Protein AF-L1KTN6-F1 (afdb_monomer_lite)

Structure (mmCIF, N/CA/C/O backbone):
data_AF-L1KTN6-F1
#
_entry.id   AF-L1KTN6-F1
#
loop_
_atom_site.group_PDB
_atom_site.id
_atom_site.type_symbol
_atom_site.label_atom_id
_atom_site.label_alt_id
_atom_site.label_comp_id
_atom_site.label_asym_id
_atom_site.label_entity_id
_atom_site.label_seq_id
_atom_site.pdbx_PDB_ins_code
_atom_site.Cartn_x
_atom_site.Cartn_y
_atom_site.Cartn_z
_atom_site.occupancy
_atom_site.B_iso_or_equiv
_atom_site.auth_seq_id
_atom_site.auth_comp_id
_atom_site.auth_asym_id
_atom_site.auth_atom_id
_atom_site.pdbx_PDB_model_num
ATOM 1 N N . MET A 1 1 ? 33.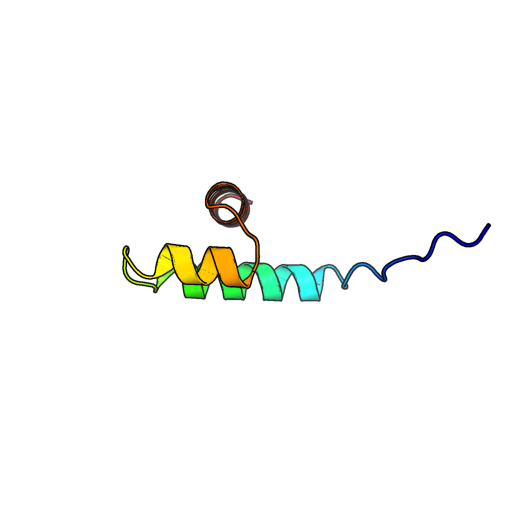533 -12.736 -13.373 1.00 38.34 1 MET A N 1
ATOM 2 C CA . MET A 1 1 ? 32.848 -12.652 -12.064 1.00 38.34 1 MET A CA 1
ATOM 3 C C . MET A 1 1 ? 31.375 -12.401 -12.326 1.00 38.34 1 MET A C 1
ATOM 5 O O . MET A 1 1 ? 31.035 -11.360 -12.872 1.00 38.34 1 MET A O 1
ATOM 9 N N . LYS A 1 2 ? 30.519 -13.395 -12.084 1.00 45.47 2 LYS A N 1
ATOM 10 C CA . LYS A 1 2 ? 29.099 -13.322 -12.440 1.00 45.47 2 LYS A CA 1
ATOM 11 C C . LYS A 1 2 ? 28.420 -12.511 -11.340 1.00 45.47 2 LYS A C 1
ATOM 13 O O . LYS A 1 2 ? 28.256 -13.020 -10.239 1.00 45.47 2 LYS A O 1
ATOM 18 N N . ARG A 1 3 ? 28.130 -11.230 -11.598 1.00 47.81 3 ARG A N 1
ATOM 19 C CA . ARG A 1 3 ? 27.170 -10.490 -10.773 1.00 47.81 3 ARG A CA 1
ATOM 20 C C . ARG A 1 3 ? 25.898 -11.322 -10.820 1.00 47.81 3 ARG A C 1
ATOM 22 O O . ARG A 1 3 ? 25.338 -11.488 -11.900 1.00 47.81 3 ARG A O 1
ATOM 29 N N . THR A 1 4 ? 25.516 -11.907 -9.693 1.00 50.75 4 THR A N 1
ATOM 30 C CA . THR A 1 4 ? 24.188 -12.477 -9.501 1.00 50.75 4 THR A CA 1
ATOM 31 C C . THR A 1 4 ? 23.213 -11.343 -9.776 1.00 50.75 4 THR A C 1
ATOM 33 O O . THR A 1 4 ? 22.995 -10.484 -8.927 1.00 50.75 4 THR A O 1
ATOM 36 N N . LEU A 1 5 ? 22.729 -11.267 -11.015 1.00 55.69 5 LEU A N 1
ATOM 37 C CA . LEU A 1 5 ? 21.580 -10.461 -11.369 1.00 55.69 5 LEU A CA 1
ATOM 38 C C . LEU A 1 5 ? 20.447 -11.078 -10.563 1.00 55.69 5 LEU A C 1
ATOM 40 O O . LEU A 1 5 ? 19.892 -12.105 -10.944 1.00 55.69 5 LEU A O 1
ATOM 44 N N . VAL A 1 6 ? 20.165 -10.493 -9.398 1.00 61.59 6 VAL A N 1
ATOM 45 C CA . VAL A 1 6 ? 18.814 -10.538 -8.853 1.00 61.59 6 VAL A CA 1
ATOM 46 C C . VAL A 1 6 ? 17.973 -10.036 -10.013 1.00 61.59 6 VAL A C 1
ATOM 48 O O . VAL A 1 6 ? 18.117 -8.871 -10.388 1.00 61.59 6 VAL A O 1
ATOM 51 N N . LEU A 1 7 ? 17.264 -10.951 -10.679 1.00 57.81 7 LEU A N 1
ATOM 52 C CA . LEU A 1 7 ? 16.333 -10.637 -11.751 1.00 57.81 7 LEU A CA 1
ATOM 53 C C . LEU A 1 7 ? 15.450 -9.532 -11.181 1.00 57.81 7 LEU A C 1
ATOM 55 O O . LEU A 1 7 ? 14.675 -9.785 -10.259 1.00 57.81 7 LEU A O 1
ATOM 59 N N . GLN A 1 8 ? 15.690 -8.287 -11.597 1.00 57.25 8 GLN A N 1
ATOM 60 C CA . GLN A 1 8 ? 14.829 -7.211 -11.151 1.00 57.25 8 GLN A CA 1
ATOM 61 C C . GLN A 1 8 ? 13.463 -7.542 -11.740 1.00 57.25 8 GLN A C 1
ATOM 63 O O . GLN A 1 8 ? 13.410 -7.831 -12.938 1.00 57.25 8 GLN A O 1
ATOM 68 N N . PRO A 1 9 ? 12.406 -7.588 -10.916 1.00 69.25 9 PRO A N 1
ATOM 69 C CA . PRO A 1 9 ? 11.081 -7.931 -11.406 1.00 69.25 9 PRO A CA 1
ATOM 70 C C . PRO A 1 9 ? 10.714 -6.991 -12.546 1.00 69.25 9 PRO A C 1
ATOM 72 O O . PRO A 1 9 ? 11.109 -5.813 -12.530 1.00 69.25 9 PRO A O 1
ATOM 75 N N . ASP A 1 10 ? 9.981 -7.514 -13.526 1.00 78.69 10 ASP A N 1
ATOM 76 C CA . ASP A 1 10 ? 9.602 -6.748 -14.701 1.00 78.69 10 ASP A CA 1
ATOM 77 C C . ASP A 1 10 ? 8.896 -5.447 -14.265 1.00 78.69 10 ASP A C 1
ATOM 79 O O . ASP A 1 10 ? 8.159 -5.435 -13.270 1.00 78.69 10 ASP A O 1
ATOM 83 N N . PRO A 1 11 ? 9.092 -4.312 -14.965 1.00 79.50 11 PRO A N 1
ATOM 84 C CA . PRO A 1 11 ? 8.540 -3.023 -14.537 1.00 79.50 11 PRO A CA 1
ATOM 85 C C . PRO A 1 11 ? 7.019 -3.048 -14.325 1.00 79.50 11 PRO A C 1
ATOM 87 O O . PRO A 1 11 ? 6.497 -2.359 -13.448 1.00 79.50 11 PRO A O 1
ATOM 90 N N . ALA A 1 12 ? 6.311 -3.880 -15.094 1.00 81.81 12 ALA A N 1
ATOM 91 C CA . ALA A 1 12 ? 4.877 -4.099 -14.948 1.00 81.81 12 ALA A CA 1
ATOM 92 C C . ALA A 1 12 ? 4.523 -4.795 -13.621 1.00 81.81 12 ALA A C 1
ATOM 94 O O . ALA A 1 12 ? 3.571 -4.397 -12.950 1.00 81.81 12 ALA A O 1
ATOM 95 N N . GLU A 1 13 ? 5.312 -5.781 -13.194 1.00 82.19 13 GLU A N 1
ATOM 96 C CA . GLU A 1 13 ? 5.119 -6.466 -11.913 1.00 82.19 13 GLU A CA 1
ATOM 97 C C . GLU A 1 13 ? 5.393 -5.524 -10.738 1.00 82.19 13 GLU A C 1
ATOM 99 O O . GLU A 1 13 ? 4.663 -5.531 -9.746 1.00 82.19 13 GLU A O 1
ATOM 104 N N . GLN A 1 14 ? 6.389 -4.641 -10.875 1.00 87.62 14 GLN A N 1
ATOM 105 C CA . GLN A 1 14 ? 6.651 -3.591 -9.889 1.00 87.62 14 GLN A CA 1
ATOM 106 C C . GLN A 1 14 ? 5.506 -2.582 -9.800 1.00 87.62 14 GLN A C 1
ATOM 108 O O . GLN A 1 14 ? 5.147 -2.170 -8.697 1.00 87.62 14 GLN A O 1
ATOM 113 N N . ALA A 1 15 ? 4.918 -2.181 -10.929 1.00 89.69 15 ALA A N 1
ATOM 114 C CA . ALA A 1 15 ? 3.781 -1.265 -10.940 1.00 89.69 15 ALA A CA 1
ATOM 115 C C . ALA A 1 15 ? 2.563 -1.879 -10.233 1.00 89.69 15 ALA A C 1
ATOM 117 O O . ALA A 1 15 ? 1.987 -1.254 -9.342 1.00 89.69 15 ALA A O 1
ATOM 118 N N . VAL A 1 16 ? 2.224 -3.133 -10.553 1.00 91.56 16 VAL A N 1
ATOM 119 C CA . VAL A 1 16 ? 1.128 -3.865 -9.893 1.00 91.56 16 VAL A CA 1
ATOM 120 C C . VAL A 1 16 ? 1.398 -4.030 -8.397 1.00 91.56 16 VAL A C 1
ATOM 122 O O . VAL A 1 16 ? 0.501 -3.816 -7.580 1.00 91.56 16 VAL A O 1
ATOM 125 N N . TYR A 1 17 ? 2.638 -4.350 -8.018 1.00 92.50 17 TYR A N 1
ATOM 126 C CA . TYR A 1 17 ? 3.042 -4.433 -6.618 1.00 92.50 17 TYR A CA 1
ATOM 127 C C . TYR A 1 17 ? 2.827 -3.103 -5.882 1.00 92.50 17 TYR A C 1
ATOM 129 O O . TYR A 1 17 ? 2.147 -3.081 -4.855 1.00 92.50 17 TYR A O 1
ATOM 137 N N . LYS A 1 18 ? 3.342 -1.991 -6.422 1.00 92.75 18 LYS A N 1
ATOM 138 C CA . LYS A 1 18 ? 3.205 -0.656 -5.817 1.00 92.75 18 LYS A CA 1
ATOM 139 C C . LYS A 1 18 ? 1.739 -0.260 -5.663 1.00 92.75 18 LYS A C 1
ATOM 141 O O . LYS A 1 18 ? 1.345 0.164 -4.580 1.00 92.75 18 LYS A O 1
ATOM 146 N N . LEU A 1 19 ? 0.923 -0.469 -6.699 1.00 93.94 19 LEU A N 1
ATOM 147 C CA . LEU A 1 19 ? -0.511 -0.166 -6.666 1.00 93.94 19 LEU A CA 1
ATOM 148 C C . LEU A 1 19 ? -1.244 -0.973 -5.591 1.00 93.94 19 LEU A C 1
ATOM 150 O O . LEU A 1 19 ? -2.017 -0.404 -4.822 1.00 93.94 19 LEU A O 1
ATOM 154 N N . ARG A 1 20 ? -0.963 -2.278 -5.482 1.00 95.00 20 ARG A N 1
ATOM 155 C CA . ARG A 1 20 ? -1.556 -3.131 -4.444 1.00 95.00 20 ARG A CA 1
ATOM 156 C C . ARG A 1 20 ? -1.219 -2.626 -3.041 1.00 95.00 20 ARG A C 1
ATOM 158 O O . ARG A 1 20 ? -2.109 -2.543 -2.199 1.00 95.00 20 ARG A O 1
ATOM 165 N N . ILE A 1 21 ? 0.044 -2.275 -2.794 1.00 94.12 21 ILE A N 1
ATOM 166 C CA . ILE A 1 21 ? 0.478 -1.784 -1.480 1.00 94.12 21 ILE A CA 1
ATOM 167 C C . ILE A 1 21 ? -0.121 -0.410 -1.163 1.00 94.12 21 ILE A C 1
ATOM 169 O O . ILE A 1 21 ? -0.552 -0.198 -0.034 1.00 94.12 21 ILE A O 1
ATOM 173 N N . VAL A 1 22 ? -0.185 0.510 -2.131 1.00 94.38 22 VAL A N 1
ATOM 174 C CA . VAL A 1 22 ? -0.827 1.823 -1.939 1.00 94.38 22 VAL A CA 1
ATOM 175 C C . VAL A 1 22 ? -2.310 1.651 -1.604 1.00 94.38 22 VAL A C 1
ATOM 177 O O . VAL A 1 22 ? -2.778 2.273 -0.655 1.00 94.38 22 VAL A O 1
ATOM 180 N N . ALA A 1 23 ? -3.026 0.766 -2.304 1.00 95.56 23 ALA A N 1
ATOM 181 C CA . ALA A 1 23 ? -4.438 0.495 -2.035 1.00 95.56 23 ALA A CA 1
ATOM 182 C C . ALA A 1 23 ? -4.669 -0.124 -0.642 1.00 95.56 23 ALA A C 1
ATOM 184 O O . ALA A 1 23 ? -5.537 0.335 0.099 1.00 95.56 23 ALA A O 1
ATOM 185 N N . GLU A 1 24 ? -3.867 -1.124 -0.255 1.00 95.12 24 GLU A N 1
ATOM 186 C CA . GLU A 1 24 ? -3.938 -1.745 1.079 1.00 95.12 24 GLU A CA 1
ATOM 187 C C . GLU A 1 24 ? -3.607 -0.721 2.179 1.00 95.12 24 GLU A C 1
ATOM 189 O O . GLU A 1 24 ? -4.300 -0.635 3.192 1.00 95.12 24 GLU A O 1
ATOM 194 N N . TYR A 1 25 ? -2.579 0.107 1.961 1.00 94.75 25 TYR A N 1
ATOM 195 C CA . TYR A 1 25 ? -2.173 1.156 2.891 1.00 94.75 25 TYR A CA 1
ATOM 196 C C . TYR A 1 25 ? -3.232 2.252 3.044 1.00 94.75 25 TYR A C 1
ATOM 198 O O . TYR A 1 25 ? -3.441 2.744 4.156 1.00 94.75 25 TYR A O 1
ATOM 206 N N . ASP A 1 26 ? -3.876 2.669 1.954 1.00 93.81 26 ASP A N 1
ATOM 207 C CA . ASP A 1 26 ? -4.894 3.719 1.972 1.00 93.81 26 ASP A CA 1
ATOM 208 C C . ASP A 1 26 ? -6.150 3.263 2.725 1.00 93.81 26 ASP A C 1
ATOM 210 O O . ASP A 1 26 ? -6.572 3.941 3.666 1.00 93.81 26 ASP A O 1
ATOM 214 N N . ALA A 1 27 ? -6.638 2.056 2.413 1.00 95.62 27 ALA A N 1
ATOM 215 C CA . ALA A 1 27 ? -7.817 1.452 3.034 1.00 95.62 27 ALA A CA 1
ATOM 216 C C . ALA A 1 27 ? -7.623 1.082 4.517 1.00 95.62 27 ALA A C 1
ATOM 218 O O . ALA A 1 27 ? -8.600 0.958 5.258 1.00 95.62 27 ALA A O 1
ATOM 219 N N . ALA A 1 28 ? -6.379 0.901 4.969 1.00 94.75 28 ALA A N 1
ATOM 220 C CA . ALA A 1 28 ? -6.102 0.487 6.336 1.00 94.75 28 ALA A CA 1
ATOM 221 C C . ALA A 1 28 ? -6.420 1.578 7.383 1.00 94.75 28 ALA A C 1
ATOM 223 O O . ALA A 1 28 ? -6.060 2.753 7.205 1.00 94.75 28 ALA A O 1
ATOM 224 N N . PRO A 1 29 ? -6.985 1.193 8.545 1.00 93.56 29 PRO A N 1
ATOM 225 C CA . PRO A 1 29 ? -7.078 2.050 9.722 1.00 93.56 29 PRO A CA 1
ATOM 226 C C . PRO A 1 29 ? -5.711 2.608 10.151 1.00 93.56 29 PRO A C 1
ATOM 228 O O . PRO A 1 29 ? -4.667 1.981 9.957 1.00 93.56 29 PRO A O 1
ATOM 231 N N . LYS A 1 30 ? -5.685 3.790 10.785 1.00 88.44 30 LYS A N 1
ATOM 232 C CA . LYS A 1 30 ? -4.427 4.471 11.173 1.00 88.44 30 LYS A CA 1
ATOM 233 C C . LYS A 1 30 ? -3.483 3.598 12.014 1.00 88.44 30 LYS A C 1
ATOM 235 O O . LYS A 1 30 ? -2.270 3.699 11.857 1.00 88.44 30 LYS A O 1
ATOM 240 N N . ASN A 1 31 ? -4.024 2.760 12.892 1.00 91.94 31 ASN A N 1
ATOM 241 C CA . ASN A 1 31 ? -3.274 1.838 13.749 1.00 91.94 31 ASN A CA 1
ATOM 242 C C . ASN A 1 31 ? -2.719 0.610 12.999 1.00 91.94 31 ASN A C 1
ATOM 24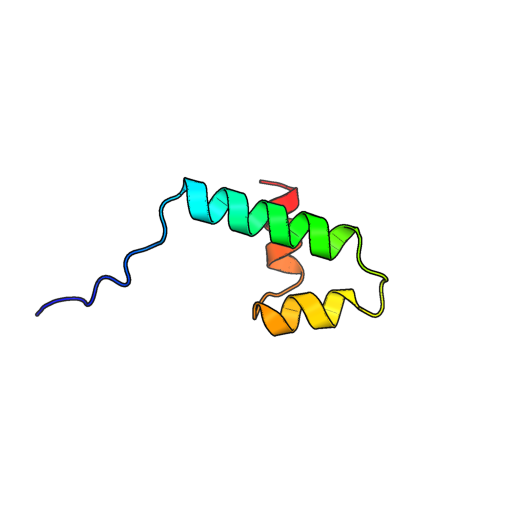4 O O . ASN A 1 31 ? -1.774 -0.008 13.483 1.00 91.94 31 ASN A O 1
ATOM 248 N N . GLU A 1 32 ? -3.244 0.283 11.817 1.00 93.19 32 GLU A N 1
ATOM 249 C CA . GLU A 1 32 ? -2.863 -0.906 11.038 1.00 93.19 32 GLU A CA 1
ATOM 250 C C . GLU A 1 32 ? -1.902 -0.592 9.884 1.00 93.19 32 GLU A C 1
ATOM 252 O O . GLU A 1 32 ? -1.106 -1.445 9.488 1.00 93.19 32 GLU A O 1
ATOM 257 N N . LYS A 1 33 ? -1.866 0.666 9.420 1.00 92.56 33 LYS A N 1
ATOM 258 C CA . LYS A 1 33 ? -0.920 1.154 8.395 1.00 92.56 33 LYS A CA 1
ATOM 259 C C . LYS A 1 33 ? 0.539 0.761 8.685 1.00 92.56 33 LYS A C 1
ATOM 261 O O . LYS A 1 33 ? 1.284 0.386 7.783 1.00 92.56 33 LYS A O 1
ATOM 266 N N . GLY A 1 34 ? 0.954 0.794 9.954 1.00 92.62 34 GLY A N 1
ATOM 267 C CA . GLY A 1 34 ? 2.307 0.404 10.365 1.00 92.62 34 GLY A CA 1
ATOM 268 C C . GLY A 1 34 ? 2.604 -1.099 10.256 1.00 92.62 34 GLY A C 1
ATOM 269 O O . GLY A 1 34 ? 3.766 -1.474 10.111 1.00 92.62 34 GLY A O 1
ATOM 270 N N . ALA A 1 35 ? 1.592 -1.968 10.323 1.00 94.19 35 ALA A N 1
ATOM 271 C CA . ALA A 1 35 ? 1.765 -3.411 10.153 1.00 94.19 35 ALA A CA 1
ATOM 272 C C . ALA A 1 35 ? 2.051 -3.764 8.685 1.00 94.19 35 ALA A C 1
ATOM 274 O O . ALA A 1 35 ? 2.978 -4.526 8.407 1.00 94.19 35 ALA A O 1
ATOM 275 N N . ILE A 1 36 ? 1.333 -3.126 7.755 1.00 93.06 36 ILE A N 1
ATOM 276 C CA . ILE A 1 36 ? 1.524 -3.283 6.304 1.00 93.06 36 ILE A CA 1
ATOM 277 C C . ILE A 1 36 ? 2.947 -2.877 5.902 1.00 93.06 36 ILE A C 1
ATOM 279 O O . ILE A 1 36 ? 3.658 -3.637 5.248 1.00 93.06 36 ILE A O 1
ATOM 283 N N . LEU A 1 37 ? 3.413 -1.715 6.373 1.00 93.75 37 LEU A N 1
ATOM 284 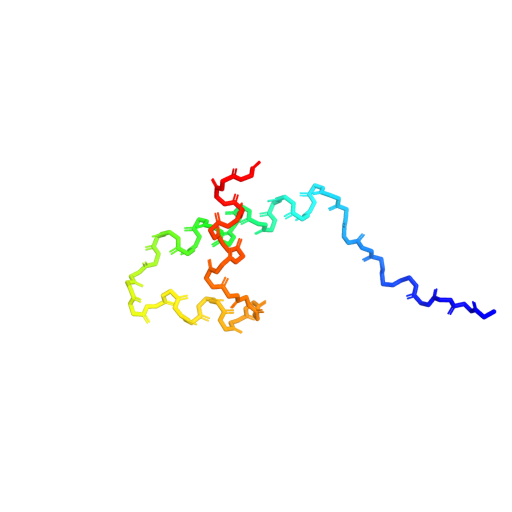C CA . LEU A 1 37 ? 4.766 -1.230 6.090 1.00 93.75 37 LEU A CA 1
ATOM 285 C C . LEU A 1 37 ? 5.857 -2.185 6.599 1.00 93.75 37 LEU A C 1
ATOM 287 O O . LEU A 1 37 ? 6.833 -2.436 5.897 1.00 93.75 37 LEU A O 1
ATOM 291 N N . ARG A 1 38 ? 5.693 -2.763 7.795 1.00 94.81 38 ARG A N 1
ATOM 292 C CA . ARG A 1 38 ? 6.668 -3.714 8.355 1.00 94.81 38 ARG A CA 1
ATOM 293 C C . ARG A 1 38 ? 6.713 -5.033 7.584 1.00 94.81 38 ARG A C 1
ATOM 295 O O . ARG A 1 38 ? 7.810 -5.559 7.408 1.00 94.81 38 ARG A O 1
ATOM 302 N N . ARG A 1 39 ? 5.563 -5.535 7.106 1.00 94.75 39 ARG A N 1
ATOM 303 C CA . ARG A 1 39 ? 5.476 -6.758 6.281 1.00 94.75 39 ARG A CA 1
ATOM 304 C C . ARG A 1 39 ? 6.336 -6.635 5.026 1.00 94.75 39 ARG A C 1
ATOM 306 O O . ARG A 1 39 ? 7.082 -7.548 4.695 1.00 94.75 39 ARG A O 1
ATOM 313 N N . GLU A 1 40 ? 6.265 -5.475 4.387 1.00 93.12 40 GLU A N 1
ATOM 314 C CA . GLU A 1 40 ? 6.942 -5.186 3.121 1.00 93.12 40 GLU A CA 1
ATOM 315 C C . GLU A 1 40 ? 8.323 -4.524 3.304 1.00 93.12 40 GLU A C 1
ATOM 317 O O . GLU A 1 40 ? 9.000 -4.217 2.328 1.00 93.12 40 GLU A O 1
ATOM 322 N N . ARG A 1 41 ? 8.754 -4.281 4.554 1.00 93.69 41 ARG A N 1
ATOM 323 C CA . ARG A 1 41 ? 9.955 -3.492 4.908 1.00 93.69 41 ARG A CA 1
ATOM 324 C C . ARG A 1 41 ? 9.997 -2.104 4.251 1.00 93.69 41 ARG A C 1
ATOM 326 O O . ARG A 1 41 ? 11.054 -1.616 3.854 1.00 93.69 41 ARG A O 1
ATOM 333 N N . LEU A 1 42 ? 8.842 -1.457 4.161 1.00 93.31 42 LEU A N 1
ATOM 334 C CA . LEU A 1 42 ? 8.679 -0.125 3.594 1.00 93.31 42 LEU A CA 1
ATOM 335 C C . LEU A 1 42 ? 8.604 0.948 4.681 1.00 93.31 42 LEU A C 1
ATOM 337 O O . LEU A 1 42 ? 8.268 0.691 5.836 1.00 93.31 42 LEU A O 1
ATOM 341 N N . TYR A 1 43 ? 8.867 2.186 4.272 1.00 93.75 43 TYR A N 1
ATOM 342 C CA . TYR A 1 43 ? 8.641 3.381 5.069 1.00 93.75 43 TYR A CA 1
ATOM 343 C C . TYR A 1 43 ? 7.483 4.177 4.481 1.00 93.75 43 TYR A C 1
ATOM 345 O O . TYR A 1 43 ? 7.171 4.069 3.294 1.00 93.75 43 TYR A O 1
ATOM 353 N N . HIS A 1 44 ? 6.864 5.021 5.306 1.00 89.56 44 HIS A N 1
ATOM 354 C CA . HIS A 1 44 ? 5.770 5.882 4.861 1.00 89.56 44 HIS A CA 1
ATOM 355 C C . HIS A 1 44 ? 6.172 6.781 3.675 1.00 89.56 44 HIS A C 1
ATOM 357 O O . HIS A 1 44 ? 5.348 7.052 2.804 1.00 89.56 44 HIS A O 1
ATOM 363 N N . SER A 1 45 ? 7.446 7.184 3.603 1.00 93.31 45 SER A N 1
ATOM 364 C CA . SER A 1 45 ? 8.011 7.940 2.483 1.00 93.31 45 SER A CA 1
ATOM 365 C C . SER A 1 4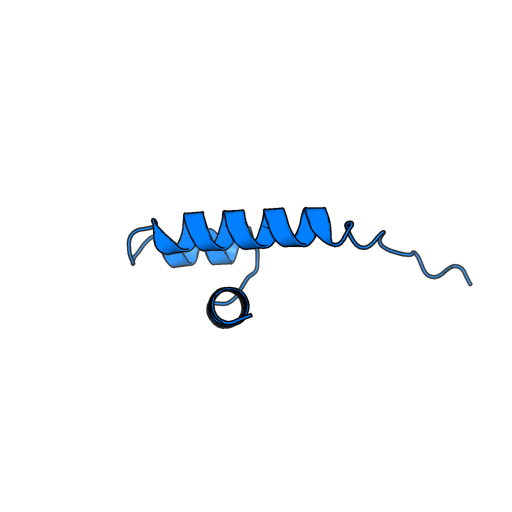5 ? 7.877 7.217 1.144 1.00 93.31 45 SER A C 1
ATOM 367 O O . SER A 1 45 ? 7.497 7.862 0.177 1.00 93.31 45 SER A O 1
ATOM 369 N N . HIS A 1 46 ? 8.103 5.900 1.089 1.00 93.38 46 HIS A N 1
ATOM 370 C CA . HIS A 1 46 ? 7.983 5.130 -0.155 1.00 93.38 46 HIS A CA 1
ATOM 371 C C . HIS A 1 46 ? 6.552 5.149 -0.690 1.00 93.38 46 HIS A C 1
ATOM 373 O O . HIS A 1 46 ? 6.325 5.412 -1.864 1.00 93.38 46 HIS A O 1
ATOM 379 N N . VAL A 1 47 ? 5.572 4.914 0.186 1.00 91.56 47 VAL A N 1
ATOM 380 C CA . VAL A 1 47 ? 4.157 4.910 -0.212 1.00 91.56 47 VAL A CA 1
ATOM 381 C C . VAL A 1 47 ? 3.719 6.305 -0.662 1.00 91.56 47 VAL A C 1
ATOM 383 O O . VAL A 1 47 ? 2.979 6.437 -1.632 1.00 91.56 47 VAL A O 1
ATOM 386 N N . LYS A 1 48 ? 4.206 7.356 0.009 1.00 92.69 48 LYS A N 1
ATOM 387 C CA . LYS A 1 48 ? 3.939 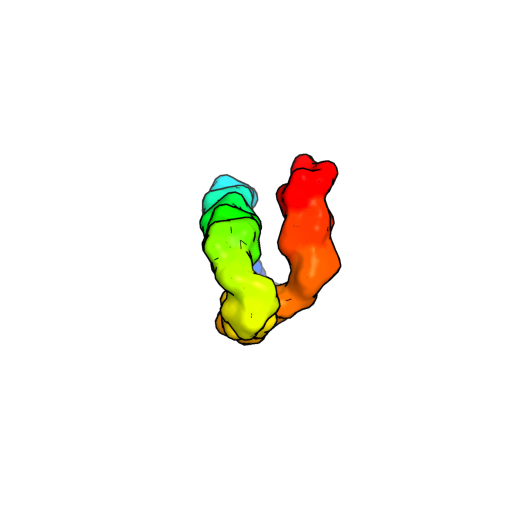8.744 -0.381 1.00 92.69 48 LYS A CA 1
ATOM 388 C C . LYS A 1 48 ? 4.557 9.087 -1.740 1.00 92.69 48 LYS A C 1
ATOM 390 O O . LYS A 1 48 ? 3.894 9.716 -2.551 1.00 92.69 48 LYS A O 1
ATOM 395 N N . GLU A 1 49 ? 5.789 8.652 -1.988 1.00 92.94 49 GLU A N 1
ATOM 396 C CA . GLU A 1 49 ? 6.481 8.824 -3.267 1.00 92.94 49 GLU A CA 1
ATOM 397 C C . GLU A 1 49 ? 5.730 8.130 -4.411 1.00 92.94 49 GLU A C 1
ATOM 399 O O . GLU A 1 49 ? 5.522 8.733 -5.455 1.00 92.94 49 GLU A O 1
ATOM 404 N N . TRP A 1 50 ? 5.234 6.907 -4.200 1.00 93.12 50 TRP A N 1
ATOM 405 C CA . TRP A 1 50 ? 4.461 6.175 -5.214 1.00 93.12 50 TRP A CA 1
ATOM 406 C C . TRP A 1 50 ? 3.062 6.735 -5.463 1.00 93.12 50 TRP A C 1
ATOM 408 O O . TRP A 1 50 ? 2.493 6.482 -6.514 1.00 93.12 50 TRP A O 1
ATOM 418 N N . CYS A 1 51 ? 2.492 7.467 -4.508 1.00 87.19 51 CYS A N 1
ATOM 419 C CA . CYS A 1 51 ? 1.205 8.137 -4.689 1.00 87.19 51 CYS A CA 1
ATOM 420 C C . CYS A 1 51 ? 1.339 9.410 -5.548 1.00 87.19 51 CYS A C 1
ATOM 422 O O . CYS A 1 51 ? 0.355 9.897 -6.095 1.00 87.19 51 CYS A O 1
ATOM 424 N N . TRP A 1 52 ? 2.544 9.985 -5.618 1.00 78.62 52 TRP A N 1
ATOM 425 C CA . TRP A 1 52 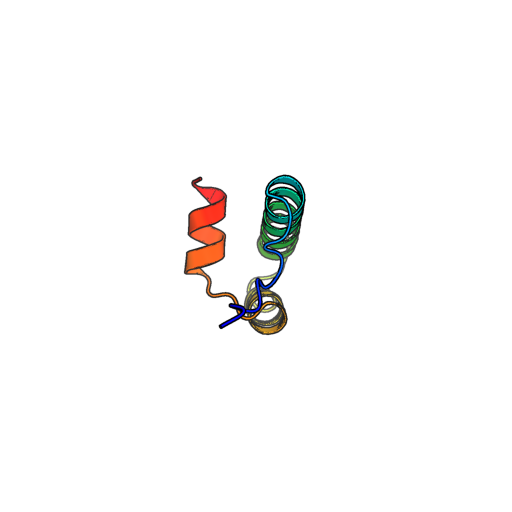? 2.820 11.248 -6.313 1.00 78.62 52 TRP A CA 1
ATOM 426 C C . TRP A 1 52 ? 3.604 11.052 -7.623 1.00 78.62 52 TRP A C 1
ATOM 428 O O . TRP A 1 52 ? 3.861 12.036 -8.317 1.00 78.62 52 TRP A O 1
ATOM 438 N N . SER A 1 53 ? 3.996 9.813 -7.938 1.00 69.31 53 SER A N 1
ATOM 439 C CA . SER A 1 53 ? 4.704 9.411 -9.160 1.00 69.31 53 SER A CA 1
ATOM 440 C C . SER A 1 53 ? 3.758 8.778 -10.166 1.00 69.31 53 SER A C 1
ATOM 442 O O . SER A 1 53 ? 4.121 8.858 -11.360 1.00 69.31 53 SER A O 1
#

Organism: NCBI:txid698759

Foldseek 3Di:
DDPPPPPDPDVVVVLVVLVVLLVCLVPDDPVCNVVSCVVVVHDPVSNVVSVVD

pLDDT: mean 84.64, std 15.28, range [38.34, 95.62]

Sequence (53 aa):
MKRTLVLQPDPAEQAVYKLRIVAEYDAAPKNEKGAILRRERLYHSHVKEWCWS

Secondary structure (DSSP, 8-state):
-------PPPHHHHHHHHHHHHHHHHHS-TTTHHHHHHHTT--HHHHHHHHH-

Radius of gyration: 13.54 Å; chains: 1; bounding box: 41×25×29 Å